Protein AF-A0A228HGW2-F1 (afdb_monomer_lite)

Foldseek 3Di:
DVVVLVVVLVVVLVVQLVVLVVVLVVVLVVVVVVDPDPDPPVVSVVVSLVVSLVSSLVRSLVSQCVSVVHDSVVSCVVCVCVSPVVVVVVVVVVVVCCVVPNDDVVVVVVPDPPD

Structure (mmCIF, N/CA/C/O backbone):
data_AF-A0A228HGW2-F1
#
_entry.id   AF-A0A228HGW2-F1
#
loop_
_atom_site.group_PDB
_atom_site.id
_atom_site.type_symbol
_atom_site.label_atom_id
_atom_site.label_alt_id
_atom_site.label_comp_id
_atom_site.label_asym_id
_atom_site.label_entity_id
_atom_site.label_seq_id
_atom_site.pdbx_PDB_ins_code
_atom_site.Cartn_x
_atom_site.Cartn_y
_atom_site.Cartn_z
_atom_site.occupancy
_atom_site.B_iso_or_equiv
_atom_site.auth_seq_id
_atom_site.auth_comp_id
_atom_site.auth_asym_id
_atom_site.auth_atom_id
_atom_site.pdbx_PDB_model_num
ATOM 1 N N . MET A 1 1 ? -25.615 13.937 11.616 1.00 50.66 1 MET A N 1
ATOM 2 C CA . MET A 1 1 ? -24.366 13.431 12.237 1.00 50.66 1 MET A CA 1
ATOM 3 C C . MET A 1 1 ? -23.734 12.213 11.542 1.00 50.66 1 MET A C 1
ATOM 5 O O . MET A 1 1 ? -22.564 11.975 11.785 1.00 50.66 1 MET A O 1
ATOM 9 N N . ARG A 1 2 ? -24.408 11.493 10.623 1.00 52.12 2 ARG A N 1
ATOM 10 C CA . ARG A 1 2 ? -23.833 10.316 9.924 1.00 52.12 2 ARG A CA 1
ATOM 11 C C . ARG A 1 2 ? -22.709 10.609 8.907 1.00 52.12 2 ARG A C 1
ATOM 13 O O . ARG A 1 2 ? -21.944 9.710 8.600 1.00 52.12 2 ARG A O 1
ATOM 20 N N . GLY A 1 3 ? -22.592 11.843 8.403 1.00 56.59 3 GLY A N 1
ATOM 21 C CA . GLY A 1 3 ? -21.532 12.225 7.452 1.00 56.59 3 GLY A CA 1
ATOM 22 C C . GLY A 1 3 ? -20.162 12.501 8.091 1.00 56.59 3 GLY A C 1
ATOM 23 O O . GLY A 1 3 ? -19.136 12.374 7.429 1.00 56.59 3 GLY A O 1
ATOM 24 N N . ALA A 1 4 ? -20.130 12.846 9.384 1.00 62.72 4 ALA A N 1
ATOM 25 C CA . ALA A 1 4 ? -18.884 13.135 10.099 1.00 62.72 4 ALA A CA 1
ATOM 26 C C . ALA A 1 4 ? -18.069 11.858 10.376 1.00 62.72 4 ALA A C 1
ATOM 28 O O . ALA A 1 4 ? -16.845 11.871 10.289 1.00 62.72 4 ALA A O 1
ATOM 29 N N . THR A 1 5 ? -18.746 10.735 10.632 1.00 71.75 5 THR A N 1
ATOM 30 C CA . THR A 1 5 ? -18.127 9.420 10.853 1.00 71.75 5 THR A CA 1
ATOM 31 C C . THR A 1 5 ? -17.538 8.817 9.579 1.00 71.75 5 THR A C 1
ATOM 33 O O . THR A 1 5 ? -16.468 8.218 9.636 1.00 71.75 5 THR A O 1
ATOM 36 N N . SER A 1 6 ? -18.178 9.009 8.420 1.00 78.62 6 SER A N 1
ATOM 37 C CA . SER A 1 6 ? -17.623 8.587 7.124 1.00 78.62 6 SER A CA 1
ATOM 38 C C . SER A 1 6 ? -16.447 9.461 6.675 1.00 78.62 6 SER A C 1
ATOM 40 O O . SER A 1 6 ? -15.487 8.947 6.109 1.00 78.62 6 SER A O 1
ATOM 42 N N . GLY A 1 7 ? -16.481 10.768 6.970 1.00 86.12 7 GLY A N 1
ATOM 43 C CA . GLY A 1 7 ? -15.357 11.669 6.699 1.00 86.12 7 GLY A CA 1
ATOM 44 C C . GLY A 1 7 ? -14.108 11.305 7.505 1.00 86.12 7 GLY A C 1
ATOM 45 O O . GLY A 1 7 ? -13.012 11.249 6.952 1.00 86.12 7 GLY A O 1
ATOM 46 N N . LEU A 1 8 ? -14.277 10.980 8.790 1.00 91.62 8 LEU A N 1
ATOM 47 C CA . LEU A 1 8 ? -13.173 10.559 9.652 1.00 91.62 8 LEU A CA 1
ATOM 48 C C . LEU A 1 8 ? -12.564 9.221 9.210 1.00 91.62 8 LEU A C 1
ATOM 50 O O . LEU A 1 8 ? -11.342 9.117 9.138 1.00 91.62 8 LEU A O 1
ATOM 54 N N . LEU A 1 9 ? -13.388 8.240 8.818 1.00 90.19 9 LEU A N 1
ATOM 55 C CA . LEU A 1 9 ? -12.886 6.993 8.232 1.00 90.19 9 LEU A CA 1
ATOM 56 C C . LEU A 1 9 ? -12.027 7.260 6.991 1.00 90.19 9 LEU A C 1
ATOM 58 O O . LEU A 1 9 ? -10.944 6.697 6.867 1.00 90.19 9 LEU A O 1
ATOM 62 N N . GLY A 1 10 ? -12.473 8.153 6.103 1.00 91.19 10 GLY A N 1
ATOM 63 C CA . GLY A 1 10 ? -11.701 8.548 4.924 1.00 91.19 10 GLY A CA 1
ATOM 64 C C . GLY A 1 10 ? -10.334 9.138 5.283 1.00 91.19 10 GLY A C 1
ATOM 65 O O . GLY A 1 10 ? -9.324 8.759 4.691 1.00 91.19 10 GLY A O 1
ATOM 66 N N . VAL A 1 11 ? -10.273 10.000 6.304 1.00 94.75 11 VAL A N 1
ATOM 67 C CA . VAL A 1 11 ? -9.005 10.552 6.815 1.00 94.75 11 VAL A CA 1
ATOM 68 C C . VAL A 1 11 ? -8.101 9.450 7.377 1.00 94.75 11 VAL A C 1
ATOM 70 O O . VAL A 1 11 ? -6.905 9.429 7.080 1.00 94.75 11 VAL A O 1
ATOM 73 N N . MET A 1 12 ? -8.649 8.510 8.152 1.00 94.44 12 MET A N 1
ATOM 74 C CA . MET A 1 12 ? -7.890 7.400 8.743 1.00 94.44 12 MET A CA 1
ATOM 75 C C . MET A 1 12 ? -7.350 6.441 7.678 1.00 94.44 12 MET A C 1
ATOM 77 O O . MET A 1 12 ? -6.176 6.070 7.731 1.00 94.44 12 MET A O 1
ATOM 81 N N . VAL A 1 13 ? -8.172 6.091 6.686 1.00 93.06 13 VAL A N 1
ATOM 82 C CA . VAL A 1 13 ? -7.791 5.252 5.541 1.00 93.06 13 VAL A CA 1
ATOM 83 C C . VAL A 1 13 ? -6.711 5.942 4.712 1.00 93.06 13 VAL A C 1
ATOM 85 O O . VAL A 1 13 ? -5.685 5.330 4.429 1.00 93.06 13 VAL A O 1
ATOM 88 N N . SER A 1 14 ? -6.875 7.230 4.393 1.00 94.19 14 SER A N 1
ATOM 89 C CA . SER A 1 14 ? -5.875 7.984 3.629 1.00 94.19 14 SER A CA 1
ATOM 90 C C . SER A 1 14 ? -4.545 8.092 4.376 1.00 94.19 14 SER A C 1
ATOM 92 O O . SER A 1 14 ? -3.489 7.891 3.782 1.00 94.19 14 SER A O 1
ATOM 94 N N . THR A 1 15 ? -4.576 8.396 5.674 1.00 96.62 15 THR A N 1
ATOM 95 C CA . THR A 1 15 ? -3.357 8.543 6.486 1.00 96.62 15 THR A CA 1
ATOM 96 C C . THR A 1 15 ? -2.629 7.209 6.621 1.00 96.62 15 THR A C 1
ATOM 98 O O . THR A 1 15 ? -1.417 7.140 6.420 1.00 96.62 15 THR A O 1
ATOM 101 N N . THR A 1 16 ? -3.374 6.133 6.888 1.00 95.56 16 THR A N 1
ATOM 102 C CA . THR A 1 16 ? -2.830 4.770 6.943 1.00 95.56 16 THR A CA 1
ATOM 103 C C . THR A 1 16 ? -2.244 4.362 5.597 1.00 95.56 16 THR A C 1
ATOM 105 O O . THR A 1 16 ? -1.125 3.863 5.553 1.00 95.56 16 THR A O 1
ATOM 108 N N . GLY A 1 17 ? -2.941 4.640 4.492 1.00 94.12 17 GLY A N 1
ATOM 109 C CA . GLY A 1 17 ? -2.454 4.358 3.143 1.00 94.12 17 GLY A CA 1
ATOM 110 C C . GLY A 1 17 ? -1.132 5.064 2.838 1.00 94.12 17 GLY A C 1
ATOM 111 O O . GLY A 1 17 ? -0.188 4.426 2.374 1.00 94.12 17 GLY A O 1
ATOM 112 N N . VAL A 1 18 ? -1.018 6.356 3.169 1.00 96.31 18 VAL A N 1
ATOM 113 C CA . VAL A 1 18 ? 0.233 7.118 3.011 1.00 96.31 18 VAL A CA 1
ATOM 114 C C . VAL A 1 18 ? 1.353 6.539 3.877 1.00 96.31 18 VAL A C 1
ATOM 116 O O . VAL A 1 18 ? 2.469 6.365 3.388 1.00 96.31 18 VAL A O 1
ATOM 119 N N . ALA A 1 19 ? 1.065 6.203 5.136 1.00 96.75 19 ALA A N 1
ATOM 120 C CA . ALA A 1 19 ? 2.051 5.635 6.051 1.00 96.75 19 ALA A CA 1
ATOM 121 C C . ALA A 1 19 ? 2.560 4.268 5.568 1.00 96.75 19 ALA A C 1
ATOM 123 O O . ALA A 1 19 ? 3.770 4.054 5.500 1.00 96.75 19 ALA A O 1
ATOM 124 N N . VAL A 1 20 ? 1.656 3.366 5.178 1.00 96.06 20 VAL A N 1
ATOM 125 C CA . VAL A 1 20 ? 2.010 2.039 4.653 1.00 96.06 20 VAL A CA 1
ATOM 126 C C . VAL A 1 20 ? 2.805 2.166 3.359 1.00 96.06 20 VAL A C 1
ATOM 128 O O . VAL A 1 20 ? 3.824 1.497 3.221 1.00 96.06 20 VAL A O 1
ATOM 131 N N . ASN A 1 21 ? 2.408 3.060 2.450 1.00 94.62 21 ASN A N 1
ATOM 132 C CA . ASN A 1 21 ? 3.164 3.343 1.230 1.00 94.62 21 ASN A CA 1
ATOM 133 C C . ASN A 1 21 ? 4.589 3.799 1.533 1.00 94.62 21 ASN A C 1
ATOM 135 O O . ASN A 1 21 ? 5.546 3.250 0.995 1.00 94.62 21 ASN A O 1
ATOM 139 N N . PHE A 1 22 ? 4.747 4.759 2.438 1.00 95.50 22 PHE A N 1
ATOM 140 C CA . PHE A 1 22 ? 6.065 5.250 2.811 1.00 95.50 22 PHE A CA 1
ATOM 141 C C . PHE A 1 22 ? 6.936 4.155 3.447 1.00 95.50 22 PHE A C 1
ATOM 143 O O . PHE A 1 22 ? 8.070 3.944 3.018 1.00 95.50 22 PHE A O 1
ATOM 150 N N . LEU A 1 23 ? 6.401 3.420 4.426 1.00 95.75 23 LEU A N 1
ATOM 151 C CA . LEU A 1 23 ? 7.129 2.356 5.124 1.00 95.75 23 LEU A CA 1
ATOM 152 C C . LEU A 1 23 ? 7.493 1.193 4.196 1.00 95.75 23 LEU A C 1
ATOM 154 O O . LEU A 1 23 ? 8.616 0.691 4.257 1.00 95.75 23 LEU A O 1
ATOM 158 N N . TYR A 1 24 ? 6.567 0.784 3.327 1.00 94.50 24 TYR A N 1
ATOM 159 C CA . TYR A 1 24 ? 6.812 -0.273 2.354 1.00 94.50 24 TYR A CA 1
ATOM 160 C C . TYR A 1 24 ? 7.911 0.130 1.374 1.00 94.50 24 TYR A C 1
ATOM 162 O O . TYR A 1 24 ? 8.851 -0.635 1.171 1.00 94.50 24 TYR A O 1
ATOM 170 N N . ASN A 1 25 ? 7.847 1.350 0.831 1.00 94.06 25 ASN A N 1
ATOM 171 C CA . ASN A 1 25 ? 8.856 1.846 -0.101 1.00 94.06 25 ASN A CA 1
ATOM 172 C C . ASN A 1 25 ? 10.241 1.916 0.549 1.00 94.06 25 ASN A C 1
ATOM 174 O O . ASN A 1 25 ? 11.205 1.440 -0.044 1.00 94.06 25 ASN A O 1
ATOM 178 N N . LEU A 1 26 ? 10.341 2.413 1.788 1.00 93.38 26 LEU A N 1
ATOM 179 C CA . LEU A 1 26 ? 11.604 2.417 2.534 1.00 93.38 26 LEU A CA 1
ATOM 180 C C . LEU A 1 26 ? 12.162 1.005 2.746 1.00 93.38 26 LEU A C 1
ATOM 182 O O . LEU A 1 26 ? 13.352 0.767 2.535 1.00 93.38 26 LEU A O 1
ATOM 186 N N . GLY A 1 27 ? 11.313 0.066 3.171 1.00 91.62 27 GLY A N 1
ATOM 187 C CA . GLY A 1 27 ? 11.712 -1.321 3.395 1.00 91.62 27 GLY A CA 1
ATOM 188 C C . GLY A 1 27 ? 12.156 -2.009 2.105 1.00 91.62 27 GLY A C 1
ATOM 189 O O . GLY A 1 27 ? 13.195 -2.671 2.082 1.00 91.62 27 GLY A O 1
ATOM 190 N N . PHE A 1 28 ? 11.406 -1.808 1.023 1.00 89.62 28 PHE A N 1
ATOM 191 C CA . PHE A 1 28 ? 11.715 -2.371 -0.284 1.00 89.62 28 PHE A CA 1
ATOM 192 C C . PHE A 1 28 ? 13.013 -1.799 -0.853 1.00 89.62 28 PHE A C 1
ATOM 194 O O . PHE A 1 28 ? 13.855 -2.552 -1.332 1.00 89.62 28 PHE A O 1
ATOM 201 N N . GLU A 1 29 ? 13.226 -0.490 -0.741 1.00 87.94 29 GLU A N 1
ATOM 202 C CA . GLU A 1 29 ? 14.457 0.147 -1.195 1.00 87.94 29 GLU A CA 1
ATOM 203 C C . GLU A 1 29 ? 15.669 -0.341 -0.387 1.00 87.94 29 GLU A C 1
ATOM 205 O O . GLU A 1 29 ? 16.709 -0.681 -0.950 1.00 87.94 29 GLU A O 1
ATOM 210 N N . ALA A 1 30 ? 15.540 -0.449 0.939 1.00 88.00 30 ALA A N 1
ATOM 211 C CA . ALA A 1 30 ? 16.598 -0.986 1.791 1.00 88.00 30 ALA A CA 1
ATOM 212 C C . ALA A 1 30 ? 16.919 -2.458 1.484 1.00 88.00 30 ALA A C 1
ATOM 214 O O . ALA A 1 30 ? 18.070 -2.877 1.635 1.00 88.00 30 ALA A O 1
ATOM 215 N N . TRP A 1 31 ? 15.923 -3.243 1.070 1.00 86.62 31 TRP A N 1
ATOM 216 C CA . TRP A 1 31 ? 16.098 -4.617 0.603 1.00 86.62 31 TRP A CA 1
ATOM 217 C C . TRP A 1 31 ? 16.772 -4.670 -0.774 1.00 86.62 31 TRP A C 1
ATOM 219 O O . TRP A 1 31 ? 17.710 -5.443 -0.967 1.00 86.62 31 TRP A O 1
ATOM 229 N N . GLU A 1 32 ? 16.363 -3.806 -1.70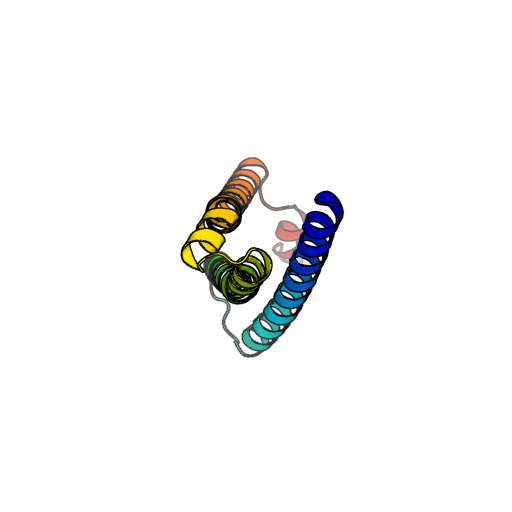2 1.00 83.75 32 GLU A N 1
ATOM 230 C CA . GLU A 1 32 ? 16.903 -3.729 -3.060 1.00 83.75 32 GLU A CA 1
ATOM 231 C C . GLU A 1 32 ? 18.373 -3.292 -3.063 1.00 83.75 32 GLU A C 1
ATOM 233 O O . GLU A 1 32 ? 19.197 -3.912 -3.732 1.00 83.75 32 GLU A O 1
ATOM 238 N N . ARG A 1 33 ? 18.743 -2.310 -2.227 1.00 82.69 33 ARG A N 1
ATOM 239 C CA . ARG A 1 33 ? 20.136 -1.852 -2.052 1.00 82.69 33 ARG A CA 1
ATOM 240 C C . ARG A 1 33 ? 21.095 -2.955 -1.586 1.00 82.69 33 ARG A C 1
ATOM 242 O O . ARG A 1 33 ? 22.304 -2.805 -1.732 1.00 82.69 33 ARG A O 1
ATOM 249 N N . ARG A 1 34 ? 20.586 -4.050 -1.009 1.00 81.38 34 ARG A N 1
ATOM 250 C CA . ARG A 1 34 ? 21.396 -5.197 -0.560 1.00 81.38 34 ARG A CA 1
ATOM 251 C C . ARG A 1 34 ? 21.631 -6.238 -1.658 1.00 81.38 34 ARG A C 1
ATOM 253 O O . ARG A 1 34 ? 22.393 -7.172 -1.423 1.00 81.38 34 ARG A O 1
ATOM 260 N N . ARG A 1 35 ? 20.992 -6.117 -2.828 1.00 74.88 35 ARG A N 1
ATOM 261 C CA . ARG A 1 35 ? 21.126 -7.071 -3.937 1.00 74.88 35 ARG A CA 1
ATOM 262 C C . ARG A 1 35 ? 21.949 -6.480 -5.080 1.00 74.88 35 ARG A C 1
ATOM 264 O O . ARG A 1 35 ? 21.693 -5.377 -5.544 1.00 74.88 35 ARG A O 1
ATOM 271 N N . THR A 1 36 ? 22.928 -7.250 -5.548 1.00 62.09 36 THR A N 1
ATOM 272 C CA . THR A 1 36 ? 23.848 -6.882 -6.641 1.00 62.09 36 THR A CA 1
ATOM 273 C C . THR A 1 36 ? 23.313 -7.280 -8.025 1.00 62.09 36 THR A C 1
ATOM 275 O O . THR A 1 36 ? 23.885 -6.896 -9.040 1.00 62.09 36 THR A O 1
ATOM 278 N N . GLU A 1 37 ? 22.224 -8.056 -8.088 1.00 64.00 37 GLU A N 1
ATOM 279 C CA . GLU A 1 37 ? 21.760 -8.683 -9.329 1.00 64.00 37 GLU A CA 1
ATOM 280 C C . GLU A 1 37 ? 20.744 -7.856 -10.124 1.00 64.00 37 GLU A C 1
ATOM 282 O O . GLU A 1 37 ? 19.777 -7.296 -9.602 1.00 64.00 37 GLU A O 1
ATOM 287 N N . THR A 1 38 ? 20.945 -7.857 -11.441 1.00 57.62 38 THR A N 1
ATOM 288 C CA . THR A 1 38 ? 20.106 -7.216 -12.458 1.00 57.62 38 THR A CA 1
ATOM 289 C C . THR A 1 38 ? 18.984 -8.160 -12.897 1.00 57.62 38 THR A C 1
ATOM 291 O O . THR A 1 38 ? 18.892 -8.549 -14.058 1.00 57.62 38 THR A O 1
ATOM 294 N N . MET A 1 39 ? 18.137 -8.596 -11.965 1.00 53.38 39 MET A N 1
ATOM 295 C CA . MET A 1 39 ? 16.968 -9.402 -12.326 1.00 53.38 39 MET A CA 1
ATOM 296 C C . MET A 1 39 ? 16.054 -8.578 -13.257 1.00 53.38 39 MET A C 1
ATOM 298 O O . MET A 1 39 ? 15.865 -7.379 -13.033 1.00 53.38 39 MET A O 1
ATOM 302 N N . HIS A 1 40 ? 15.529 -9.198 -14.322 1.00 57.94 40 HIS A N 1
ATOM 303 C CA . HIS A 1 40 ? 14.726 -8.529 -15.355 1.00 57.94 40 HIS A CA 1
ATOM 304 C C . HIS A 1 40 ? 13.648 -7.612 -14.743 1.00 57.94 40 HIS A C 1
ATOM 306 O O . HIS A 1 40 ? 12.876 -8.020 -13.873 1.00 57.94 40 HIS A O 1
ATOM 312 N N . THR A 1 41 ? 13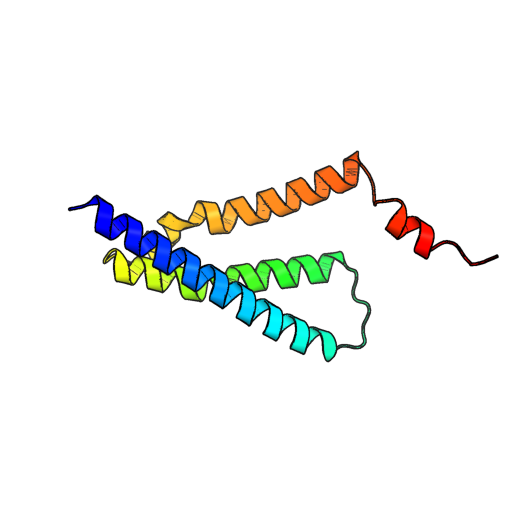.576 -6.369 -15.227 1.00 70.75 41 THR A N 1
ATOM 313 C CA . THR A 1 41 ? 12.794 -5.249 -14.663 1.00 70.75 41 THR A CA 1
ATOM 314 C C . THR A 1 41 ? 11.312 -5.547 -14.429 1.00 70.75 41 THR A C 1
ATOM 316 O O . THR A 1 41 ? 10.705 -4.927 -13.559 1.00 70.75 41 THR A O 1
ATOM 319 N N . LEU A 1 42 ? 10.718 -6.481 -15.176 1.00 73.69 42 LEU A N 1
ATOM 320 C CA . LEU A 1 42 ? 9.309 -6.860 -15.040 1.00 73.69 42 LEU A CA 1
ATOM 321 C C . LEU A 1 42 ? 9.029 -7.713 -13.797 1.00 73.69 42 LEU A C 1
ATOM 323 O O . LEU A 1 42 ? 8.086 -7.410 -13.070 1.00 73.69 42 LEU A O 1
ATOM 327 N N . GLY A 1 43 ? 9.853 -8.728 -13.510 1.00 77.31 43 GLY A N 1
ATOM 328 C CA . GLY A 1 43 ? 9.652 -9.602 -12.344 1.00 77.31 43 GLY A CA 1
ATOM 329 C C . GLY A 1 43 ? 9.696 -8.809 -11.038 1.00 77.31 43 GLY A C 1
ATOM 330 O O . GLY A 1 43 ? 8.802 -8.918 -10.203 1.00 77.31 43 GLY A O 1
ATOM 331 N N . ARG A 1 44 ? 10.654 -7.881 -10.940 1.00 81.38 44 ARG A N 1
ATOM 332 C CA . ARG A 1 44 ? 10.807 -6.993 -9.782 1.00 81.38 44 ARG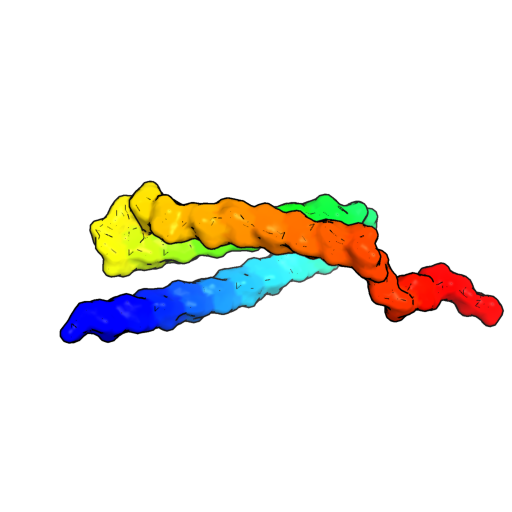 A CA 1
ATOM 333 C C . ARG A 1 44 ? 9.612 -6.059 -9.576 1.00 81.38 44 ARG A C 1
ATOM 335 O O . ARG A 1 44 ? 9.236 -5.786 -8.442 1.00 81.38 44 ARG A O 1
ATOM 342 N N . ARG A 1 45 ? 8.985 -5.589 -10.661 1.00 81.50 45 ARG A N 1
ATOM 343 C CA . ARG A 1 45 ? 7.766 -4.763 -10.589 1.00 81.50 45 ARG A CA 1
ATOM 344 C C . ARG A 1 45 ? 6.581 -5.561 -10.057 1.00 81.50 45 ARG A C 1
ATOM 346 O O . ARG A 1 45 ? 5.822 -5.032 -9.254 1.00 81.50 45 ARG A O 1
ATOM 353 N N . VAL A 1 46 ? 6.437 -6.817 -10.475 1.00 84.25 46 VAL A N 1
ATOM 354 C CA . VAL A 1 46 ? 5.359 -7.697 -10.000 1.00 84.25 46 VAL A CA 1
ATOM 355 C C . VAL A 1 46 ? 5.563 -8.070 -8.529 1.00 84.25 46 VAL A C 1
ATOM 357 O O . VAL A 1 46 ? 4.618 -7.986 -7.747 1.00 84.25 46 VAL A O 1
ATOM 360 N N . GLU A 1 47 ? 6.786 -8.416 -8.123 1.00 86.69 47 GLU A N 1
ATOM 361 C CA . GLU A 1 47 ? 7.131 -8.676 -6.717 1.00 86.69 47 GLU A CA 1
ATOM 362 C C . GLU A 1 47 ? 6.857 -7.455 -5.830 1.00 86.69 47 GLU A C 1
ATOM 364 O O . GLU A 1 47 ? 6.207 -7.571 -4.793 1.00 86.69 47 GLU A O 1
ATOM 369 N N . HIS A 1 48 ? 7.289 -6.269 -6.267 1.00 86.88 48 HIS A N 1
ATOM 370 C CA . HIS A 1 48 ? 7.039 -5.023 -5.547 1.00 86.88 48 HIS A CA 1
ATOM 371 C C . HIS A 1 48 ? 5.541 -4.707 -5.442 1.00 86.88 48 HIS A C 1
ATOM 373 O O . HIS A 1 48 ? 5.032 -4.439 -4.359 1.00 86.88 48 HIS A O 1
ATOM 379 N N . ALA A 1 49 ? 4.808 -4.771 -6.557 1.00 87.31 49 ALA A N 1
ATOM 380 C CA . ALA A 1 49 ? 3.381 -4.462 -6.575 1.00 87.31 49 ALA A CA 1
ATOM 381 C C . ALA A 1 49 ? 2.567 -5.446 -5.718 1.00 87.31 49 ALA A C 1
ATOM 383 O O . ALA A 1 49 ? 1.703 -5.028 -4.951 1.00 87.31 49 ALA A O 1
ATOM 384 N N . SER A 1 50 ? 2.863 -6.745 -5.806 1.00 89.50 50 SER A N 1
ATOM 385 C CA . SER A 1 50 ? 2.192 -7.768 -4.995 1.00 89.50 50 SER A CA 1
ATOM 386 C C . SER A 1 50 ? 2.516 -7.624 -3.506 1.00 89.50 50 SER A C 1
ATOM 388 O O . SER A 1 50 ? 1.605 -7.665 -2.680 1.00 89.50 50 SER A O 1
ATOM 390 N N . GLY A 1 51 ? 3.780 -7.379 -3.147 1.00 91.75 51 GLY A N 1
ATOM 391 C CA . GLY A 1 51 ? 4.167 -7.134 -1.759 1.00 91.75 51 GLY A CA 1
ATOM 392 C C . GLY A 1 51 ? 3.523 -5.869 -1.185 1.00 91.75 51 GLY A C 1
ATOM 393 O O . GLY A 1 51 ? 3.043 -5.892 -0.051 1.00 91.75 51 GLY A O 1
ATOM 394 N N . PHE A 1 52 ? 3.445 -4.796 -1.976 1.00 91.31 52 PHE A N 1
ATOM 395 C CA . PHE A 1 52 ? 2.757 -3.568 -1.585 1.00 91.31 52 PHE A CA 1
ATOM 396 C C . PHE A 1 52 ? 1.267 -3.817 -1.342 1.00 91.31 52 PHE A C 1
ATOM 398 O O . PHE A 1 52 ? 0.724 -3.388 -0.324 1.00 91.31 52 PHE A O 1
ATOM 405 N N . GLN A 1 53 ? 0.621 -4.565 -2.240 1.00 92.38 53 GLN A N 1
ATOM 406 C CA . GLN A 1 53 ? -0.791 -4.909 -2.119 1.00 92.38 53 GLN A CA 1
ATOM 407 C C . GLN A 1 53 ? -1.068 -5.686 -0.828 1.00 92.38 53 GLN A C 1
ATOM 409 O O . GLN A 1 53 ? -1.999 -5.359 -0.095 1.00 92.38 53 GLN A O 1
ATOM 414 N N . VAL A 1 54 ? -0.234 -6.679 -0.508 1.00 92.94 54 VAL A N 1
ATOM 415 C CA . VAL A 1 54 ? -0.349 -7.453 0.736 1.00 92.94 54 VAL A CA 1
ATOM 416 C C . VAL A 1 54 ? -0.148 -6.562 1.961 1.00 92.94 54 VAL A C 1
ATOM 418 O O . VAL A 1 54 ? -0.919 -6.657 2.919 1.00 92.94 54 VAL A O 1
ATOM 421 N N . ALA A 1 55 ? 0.848 -5.672 1.933 1.00 93.94 55 ALA A N 1
ATOM 422 C CA . ALA A 1 55 ? 1.088 -4.729 3.019 1.00 93.94 55 ALA A CA 1
ATOM 423 C C . ALA A 1 55 ? -0.131 -3.822 3.243 1.00 93.94 55 ALA A C 1
ATOM 425 O O . ALA A 1 55 ? -0.634 -3.755 4.362 1.00 93.94 55 ALA A O 1
ATOM 426 N N . LEU A 1 56 ? -0.668 -3.197 2.189 1.00 92.94 56 LEU A N 1
ATOM 427 C CA . LEU A 1 56 ? -1.869 -2.361 2.276 1.00 92.94 56 LEU A CA 1
ATOM 428 C C . LEU A 1 56 ? -3.047 -3.105 2.904 1.00 92.94 56 LEU A C 1
ATOM 430 O O . LEU A 1 56 ? -3.618 -2.615 3.875 1.00 92.94 56 LEU A O 1
ATOM 434 N N . VAL A 1 57 ? -3.372 -4.296 2.400 1.00 93.56 57 VAL A N 1
ATOM 435 C CA . VAL A 1 57 ? -4.487 -5.118 2.900 1.00 93.56 57 VAL A CA 1
ATOM 436 C C . VAL A 1 57 ? -4.314 -5.449 4.382 1.00 93.56 57 VAL A C 1
ATOM 438 O O . VAL A 1 57 ? -5.268 -5.358 5.153 1.00 93.56 57 VAL A O 1
ATOM 441 N N . THR A 1 58 ? -3.089 -5.775 4.798 1.00 95.44 58 THR A N 1
ATOM 442 C CA . THR A 1 58 ? -2.768 -6.146 6.184 1.00 95.44 58 THR A CA 1
ATOM 443 C C . THR A 1 58 ? -3.054 -5.016 7.176 1.00 95.44 58 THR A C 1
ATOM 445 O O . THR A 1 58 ? -3.429 -5.293 8.311 1.00 95.44 58 THR A O 1
ATOM 448 N N . PHE A 1 59 ? -2.918 -3.753 6.766 1.00 94.94 59 PHE A N 1
ATOM 449 C CA . PHE A 1 59 ? -3.168 -2.600 7.638 1.00 94.94 59 PHE A CA 1
ATOM 450 C C . PHE A 1 59 ? -4.557 -1.979 7.443 1.00 94.94 59 PHE A C 1
ATOM 452 O O . PHE A 1 59 ? -5.193 -1.589 8.423 1.00 94.94 59 PHE A O 1
ATOM 459 N N . LEU A 1 60 ? -5.055 -1.896 6.206 1.00 93.44 60 LEU A N 1
ATOM 460 C CA . LEU A 1 60 ? -6.330 -1.246 5.897 1.00 93.44 60 LEU A CA 1
ATOM 461 C C . LEU A 1 60 ? -7.544 -2.105 6.252 1.00 93.44 60 LEU A C 1
ATOM 463 O O . LEU A 1 60 ? -8.500 -1.574 6.815 1.00 93.44 60 LEU A O 1
ATOM 467 N N . ILE A 1 61 ? -7.520 -3.416 5.989 1.00 95.19 61 ILE A N 1
ATOM 468 C CA . ILE A 1 61 ? -8.679 -4.274 6.281 1.00 95.19 61 ILE A CA 1
ATOM 469 C C . ILE A 1 61 ? -9.001 -4.300 7.783 1.00 95.19 61 ILE A C 1
ATOM 471 O O . ILE A 1 61 ? -10.166 -4.082 8.122 1.00 95.19 61 ILE A O 1
ATOM 475 N N . PRO A 1 62 ? -8.033 -4.497 8.706 1.00 95.38 62 PRO A N 1
ATOM 476 C CA . PRO A 1 62 ? -8.330 -4.460 10.138 1.00 95.38 62 PRO A CA 1
ATOM 477 C C . PRO A 1 62 ? -8.833 -3.096 10.608 1.00 95.38 62 PRO A C 1
ATOM 479 O O . PRO A 1 62 ? -9.729 -3.040 11.444 1.00 95.38 62 PRO A O 1
ATOM 482 N N . LEU A 1 63 ? -8.302 -2.004 10.049 1.00 94.69 63 LEU A N 1
ATOM 483 C CA . LEU A 1 63 ? -8.750 -0.647 10.357 1.00 94.69 63 LEU A CA 1
ATOM 484 C C . LEU A 1 63 ? -10.220 -0.438 9.969 1.00 94.69 63 LEU A C 1
ATOM 486 O O . LEU A 1 63 ? -11.005 0.063 10.772 1.00 94.69 63 LEU A O 1
ATOM 490 N N . ILE A 1 64 ? -10.592 -0.835 8.750 1.00 93.00 64 ILE A N 1
ATOM 491 C CA . ILE A 1 64 ? -11.963 -0.716 8.238 1.00 93.00 64 ILE A CA 1
ATOM 492 C C . ILE A 1 64 ? -12.908 -1.618 9.036 1.00 93.00 64 ILE A C 1
ATOM 494 O O . ILE A 1 64 ? -13.983 -1.170 9.432 1.00 93.00 64 ILE A O 1
ATOM 498 N N . ALA A 1 65 ? -12.502 -2.863 9.303 1.00 95.25 65 ALA A N 1
ATOM 499 C CA . ALA A 1 65 ? -13.277 -3.816 10.092 1.00 95.25 65 ALA A CA 1
ATOM 500 C C . ALA A 1 65 ? -13.558 -3.287 11.502 1.00 95.25 65 ALA A C 1
ATOM 502 O O . ALA A 1 65 ? -14.702 -3.295 11.947 1.00 95.25 65 ALA A O 1
ATOM 503 N N . TRP A 1 66 ? -12.522 -2.767 12.166 1.00 94.94 66 TRP A N 1
ATOM 504 C CA . TRP A 1 66 ? -12.630 -2.176 13.494 1.00 94.94 66 TRP A CA 1
ATOM 505 C C . TRP A 1 66 ? -13.528 -0.936 13.509 1.00 94.94 66 TRP A C 1
ATOM 507 O O . TRP A 1 66 ? -14.359 -0.792 14.399 1.00 94.94 66 TRP A O 1
ATOM 517 N N . TRP A 1 67 ? -13.398 -0.049 12.519 1.00 93.56 67 TRP A N 1
ATOM 518 C CA . TRP A 1 67 ? -14.183 1.184 12.480 1.00 93.56 67 TRP A CA 1
ATOM 519 C C . TRP A 1 67 ? -15.665 0.956 12.164 1.00 93.56 67 TRP A C 1
ATOM 521 O O . TRP A 1 67 ? -16.530 1.647 12.701 1.00 93.56 67 TRP A O 1
ATOM 531 N N . LEU A 1 68 ? -15.962 0.024 11.255 1.00 91.19 68 LEU A N 1
ATOM 532 C CA . LEU A 1 68 ? -17.328 -0.269 10.813 1.00 91.19 68 LEU A CA 1
ATOM 533 C C . LEU A 1 68 ? -18.023 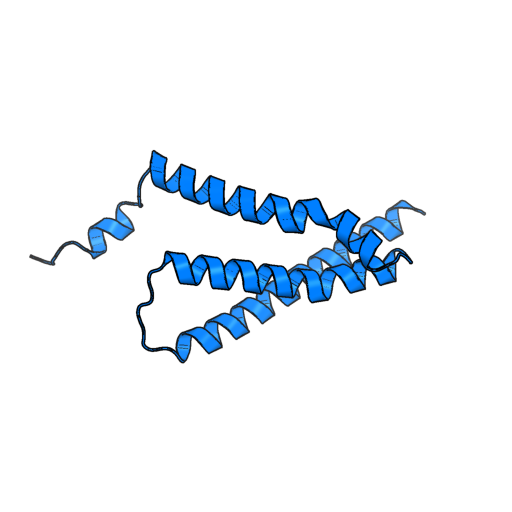-1.348 11.652 1.00 91.19 68 LEU A C 1
ATOM 535 O O . LEU A 1 68 ? -19.191 -1.626 11.390 1.00 91.19 68 LEU A O 1
ATOM 539 N N . ASP A 1 69 ? -17.325 -1.930 12.631 1.00 94.19 69 ASP A N 1
ATOM 540 C CA . ASP A 1 69 ? -17.792 -3.048 13.459 1.00 94.19 69 ASP A CA 1
ATOM 541 C C . ASP A 1 69 ? -18.291 -4.235 12.613 1.00 94.19 69 ASP A C 1
ATOM 543 O O . ASP A 1 69 ? -19.384 -4.773 12.786 1.00 94.19 69 ASP A O 1
ATOM 547 N N . VAL A 1 70 ? -17.482 -4.613 11.620 1.00 94.88 70 VAL A N 1
ATOM 548 C CA . VAL A 1 70 ? -17.766 -5.722 10.698 1.00 94.88 70 VAL A CA 1
ATOM 549 C C . VAL A 1 70 ? -16.674 -6.779 10.767 1.00 94.88 70 VAL A C 1
ATOM 551 O O . VAL A 1 70 ? -15.548 -6.530 11.195 1.00 94.88 70 VAL A O 1
ATOM 554 N N . SER A 1 71 ? -16.985 -7.984 10.294 1.00 97.06 71 SER A N 1
ATOM 555 C CA . SER A 1 71 ? -15.971 -9.035 10.172 1.00 97.06 71 SER A CA 1
ATOM 556 C C . SER A 1 71 ? -14.866 -8.647 9.178 1.00 97.06 71 SER A C 1
ATOM 558 O O . SER A 1 71 ? -15.111 -7.933 8.203 1.00 97.06 71 SER A O 1
ATOM 560 N N . LEU A 1 72 ? -13.656 -9.192 9.364 1.00 95.31 72 LEU A N 1
ATOM 561 C CA . LEU A 1 72 ? -12.545 -9.013 8.413 1.00 95.31 72 LEU A CA 1
ATOM 562 C C . LEU A 1 72 ? -12.929 -9.434 6.989 1.00 95.31 72 LEU A C 1
ATOM 564 O O . LEU A 1 72 ? -12.506 -8.803 6.026 1.00 95.31 72 LEU A O 1
ATOM 568 N N . TRP A 1 73 ? -13.767 -10.466 6.855 1.00 95.69 73 TRP A N 1
ATOM 569 C CA . TRP A 1 73 ? -14.272 -10.915 5.560 1.00 95.69 73 TRP A CA 1
ATOM 570 C C . TRP A 1 73 ? -15.170 -9.869 4.891 1.00 95.69 73 TRP A C 1
ATOM 572 O O . TRP A 1 73 ? -15.010 -9.584 3.710 1.00 95.69 73 TRP A O 1
ATOM 582 N N . GLN A 1 74 ? -16.079 -9.246 5.643 1.00 94.44 74 GLN A N 1
ATOM 583 C CA . GLN A 1 74 ? -16.922 -8.168 5.118 1.00 94.44 74 GLN A CA 1
ATOM 584 C C . GLN A 1 74 ? -16.097 -6.933 4.745 1.00 94.44 74 GLN A C 1
ATOM 586 O O . GLN A 1 74 ? -16.283 -6.394 3.659 1.00 94.44 74 GLN A O 1
ATOM 591 N N . ALA A 1 75 ? -15.151 -6.521 5.595 1.00 94.06 75 ALA A N 1
ATOM 592 C CA . ALA A 1 75 ? -14.249 -5.412 5.288 1.00 94.06 75 ALA A CA 1
ATOM 593 C C . ALA A 1 75 ? -13.400 -5.691 4.036 1.00 94.06 75 ALA A C 1
ATOM 595 O O . ALA A 1 75 ? -13.242 -4.811 3.193 1.00 94.06 75 ALA A O 1
ATOM 596 N N . PHE A 1 76 ? -12.920 -6.928 3.873 1.00 93.12 76 PHE A N 1
ATOM 597 C CA . PHE A 1 76 ? -12.231 -7.361 2.660 1.00 93.12 76 PHE A CA 1
ATOM 598 C C . PHE A 1 76 ? -13.116 -7.237 1.420 1.00 93.12 76 PHE A C 1
ATOM 600 O O . PHE A 1 76 ? -12.669 -6.711 0.407 1.00 93.12 76 PHE A O 1
ATOM 607 N N . LEU A 1 77 ? -14.382 -7.652 1.499 1.00 93.62 77 LEU A N 1
ATOM 608 C CA . LEU A 1 77 ? -15.323 -7.504 0.388 1.00 93.62 77 LEU A CA 1
ATOM 609 C C . LEU A 1 77 ? -15.618 -6.036 0.047 1.00 93.62 77 LEU A C 1
ATOM 611 O O . LEU A 1 77 ? -15.794 -5.724 -1.129 1.00 93.62 77 LEU A O 1
ATOM 615 N N . TYR A 1 78 ? -15.638 -5.135 1.035 1.00 91.31 78 TYR A N 1
ATOM 616 C CA . TYR A 1 78 ? -15.815 -3.697 0.794 1.00 91.31 78 TYR A CA 1
ATOM 617 C C . TYR A 1 78 ? -14.663 -3.091 -0.012 1.00 91.31 78 TYR A C 1
ATOM 619 O O . TYR A 1 78 ? -14.898 -2.199 -0.824 1.00 91.31 78 TYR A O 1
ATOM 627 N N . ASP A 1 79 ? -13.445 -3.598 0.176 1.00 90.31 79 ASP A N 1
ATOM 628 C CA . ASP A 1 79 ? -12.237 -3.100 -0.489 1.00 90.31 79 ASP A CA 1
ATOM 629 C C . ASP A 1 79 ? -11.783 -3.985 -1.670 1.00 90.31 79 ASP A C 1
ATOM 631 O O . ASP A 1 79 ? -10.831 -3.668 -2.380 1.00 90.31 79 ASP A O 1
ATOM 635 N N . ALA A 1 80 ? -12.484 -5.093 -1.942 1.00 88.56 80 ALA A N 1
ATOM 636 C CA . ALA A 1 80 ? -12.071 -6.112 -2.913 1.00 88.56 80 ALA A CA 1
ATOM 637 C C . ALA A 1 80 ? -11.864 -5.557 -4.329 1.00 88.56 80 ALA A C 1
ATOM 639 O O . ALA A 1 80 ? -10.960 -5.993 -5.043 1.00 88.56 80 ALA A O 1
ATOM 640 N N . VAL A 1 81 ? -12.670 -4.569 -4.733 1.00 88.31 81 VAL A N 1
ATOM 641 C CA . VAL A 1 81 ? -12.492 -3.887 -6.022 1.00 88.31 81 VAL A CA 1
ATOM 642 C C . VAL A 1 81 ? -11.145 -3.166 -6.052 1.00 88.31 81 VAL A C 1
ATOM 644 O O . VAL A 1 81 ? -10.363 -3.375 -6.974 1.00 88.31 81 VAL A O 1
ATOM 647 N N . LEU A 1 82 ? -10.822 -2.363 -5.041 1.00 87.25 82 LEU A N 1
ATOM 648 C CA . LEU A 1 82 ? -9.546 -1.649 -5.012 1.00 87.25 82 LEU A CA 1
ATOM 649 C C . LEU A 1 82 ? -8.362 -2.611 -4.861 1.00 87.25 82 LEU A C 1
ATOM 651 O O . LEU A 1 82 ? -7.316 -2.377 -5.456 1.00 87.25 82 LEU A O 1
ATOM 655 N N . ILE A 1 83 ? -8.539 -3.724 -4.147 1.00 88.62 83 ILE A N 1
ATOM 656 C CA . ILE A 1 83 ? -7.476 -4.706 -3.912 1.00 88.62 83 ILE A CA 1
ATOM 657 C C . ILE A 1 83 ? -7.155 -5.553 -5.144 1.00 88.62 83 ILE A C 1
ATOM 659 O O . ILE A 1 83 ? -5.995 -5.891 -5.374 1.00 88.62 83 ILE A O 1
ATOM 663 N N . VAL A 1 84 ? -8.170 -5.932 -5.920 1.00 85.56 84 VAL A N 1
ATOM 664 C CA . VAL A 1 84 ? -8.019 -6.882 -7.032 1.00 85.56 84 VAL A CA 1
ATOM 665 C C . VAL A 1 84 ? -8.068 -6.174 -8.377 1.00 85.56 84 VAL A C 1
ATOM 667 O O . VAL A 1 84 ? -7.198 -6.381 -9.221 1.00 85.56 84 VAL A O 1
ATOM 670 N N . PHE A 1 85 ? -9.072 -5.327 -8.597 1.00 87.00 85 PHE A N 1
ATOM 671 C CA . PHE A 1 85 ? -9.271 -4.689 -9.894 1.00 87.00 85 PHE A CA 1
ATOM 672 C C . PHE A 1 85 ? -8.234 -3.595 -10.153 1.00 87.00 85 PHE A C 1
ATOM 674 O O . PHE A 1 85 ? -7.697 -3.534 -11.256 1.00 87.00 85 PHE A O 1
ATOM 681 N N . LEU A 1 86 ? -7.898 -2.764 -9.159 1.00 89.06 86 LEU A N 1
ATOM 682 C CA . LEU A 1 86 ? -6.982 -1.638 -9.369 1.00 89.06 86 LEU A CA 1
ATOM 683 C C . LEU A 1 86 ? -5.567 -2.074 -9.808 1.00 89.06 86 LEU A C 1
ATOM 685 O O . LEU A 1 86 ? -5.058 -1.487 -10.768 1.00 89.06 86 LEU A O 1
ATOM 689 N N . PRO A 1 87 ? -4.922 -3.096 -9.202 1.00 85.31 87 PRO A N 1
ATOM 690 C CA . PRO A 1 87 ? -3.602 -3.543 -9.650 1.00 85.31 87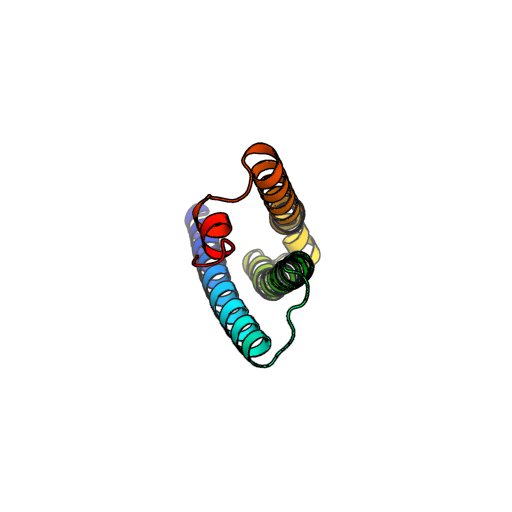 PRO A CA 1
ATOM 691 C C . PRO A 1 87 ? -3.638 -4.153 -11.051 1.00 85.31 87 PRO A C 1
ATOM 693 O O . PRO A 1 87 ? -2.767 -3.852 -11.866 1.00 85.31 87 PRO A O 1
ATOM 696 N N . ILE A 1 88 ? -4.666 -4.954 -11.358 1.00 87.00 88 ILE A N 1
ATOM 697 C CA . ILE A 1 88 ? -4.855 -5.549 -12.689 1.00 87.00 88 ILE A CA 1
ATOM 698 C C . ILE A 1 88 ? -5.042 -4.449 -13.731 1.00 87.00 88 ILE A C 1
ATOM 700 O O . ILE A 1 88 ? -4.378 -4.462 -14.768 1.00 87.00 88 ILE A O 1
ATOM 704 N N . PHE A 1 89 ? -5.912 -3.480 -13.445 1.00 90.44 89 PHE A N 1
ATOM 705 C CA . PHE A 1 89 ? -6.141 -2.327 -14.304 1.00 90.44 89 PHE A CA 1
ATOM 706 C C . PHE A 1 89 ? -4.846 -1.543 -14.525 1.00 90.44 89 PHE A C 1
ATOM 708 O O . PHE A 1 89 ? -4.473 -1.310 -15.667 1.00 90.44 89 PHE A O 1
ATOM 715 N N . THR A 1 90 ? -4.126 -1.194 -13.456 1.00 87.94 90 THR A N 1
ATOM 716 C CA . THR A 1 90 ? -2.887 -0.403 -13.532 1.00 87.94 90 THR A CA 1
ATOM 717 C C . THR A 1 90 ? -1.815 -1.125 -14.341 1.00 87.94 90 THR A C 1
ATOM 719 O O . THR A 1 90 ? -1.173 -0.527 -15.202 1.00 87.94 90 THR A O 1
ATOM 722 N N . PHE A 1 91 ? -1.637 -2.425 -14.104 1.00 85.12 91 PHE A N 1
ATOM 723 C CA . PHE A 1 91 ? -0.692 -3.243 -14.854 1.00 85.12 91 PHE A CA 1
ATOM 724 C C . PHE A 1 91 ? -1.066 -3.319 -16.338 1.00 85.12 91 PHE A C 1
ATOM 726 O O . PHE A 1 91 ? -0.225 -3.063 -17.197 1.00 85.12 91 PHE A O 1
ATOM 733 N N . THR A 1 92 ? -2.333 -3.614 -16.636 1.00 88.06 92 THR A N 1
ATOM 734 C CA . THR A 1 92 ? -2.839 -3.728 -18.012 1.00 88.06 92 THR A CA 1
ATOM 735 C C . THR A 1 92 ? -2.741 -2.398 -18.747 1.00 88.06 92 THR A C 1
ATOM 737 O O . THR A 1 92 ? -2.310 -2.366 -19.894 1.00 88.06 92 THR A O 1
ATOM 740 N N . TYR A 1 93 ? -3.096 -1.298 -18.082 1.00 88.88 93 TYR A N 1
ATOM 741 C CA . TYR A 1 93 ? -2.991 0.048 -18.627 1.00 88.88 93 TYR A CA 1
ATOM 742 C C . TYR A 1 93 ? -1.540 0.399 -18.953 1.00 88.88 93 TYR A C 1
ATOM 744 O O . TYR A 1 93 ? -1.262 0.805 -20.075 1.00 88.88 93 TYR A O 1
ATOM 752 N N . ASN A 1 94 ? -0.609 0.189 -18.015 1.00 86.69 94 ASN A N 1
ATOM 753 C CA . ASN A 1 94 ? 0.810 0.466 -18.245 1.00 86.69 94 ASN A CA 1
ATOM 754 C C . ASN A 1 94 ? 1.369 -0.390 -19.387 1.00 86.69 94 ASN A C 1
ATOM 756 O O . ASN A 1 94 ? 2.066 0.123 -20.254 1.00 86.69 94 ASN A O 1
ATOM 760 N N . TRP A 1 95 ? 1.016 -1.676 -19.433 1.00 84.62 95 TRP A N 1
ATOM 761 C CA . TRP A 1 95 ? 1.438 -2.565 -20.512 1.00 84.62 95 TRP A CA 1
ATOM 762 C C . TRP A 1 95 ? 0.877 -2.141 -21.876 1.00 84.62 95 TRP A C 1
ATOM 764 O O . TRP A 1 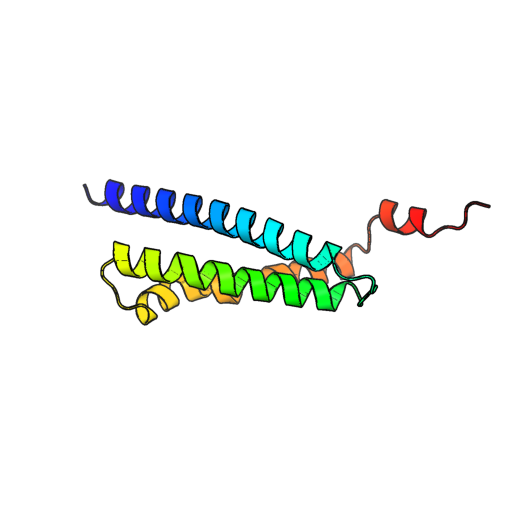95 ? 1.614 -2.099 -22.861 1.00 84.62 95 TRP A O 1
ATOM 774 N N . ALA A 1 96 ? -0.410 -1.791 -21.941 1.00 88.88 96 ALA A N 1
ATOM 775 C CA . ALA A 1 96 ? -1.043 -1.303 -23.161 1.00 88.88 96 ALA A CA 1
ATOM 776 C C . ALA A 1 96 ? -0.441 0.038 -23.607 1.00 88.88 96 ALA A C 1
ATOM 778 O O . ALA A 1 96 ? -0.165 0.222 -24.788 1.00 88.88 96 ALA A O 1
ATOM 779 N N . PHE A 1 97 ? -0.187 0.949 -22.667 1.00 87.81 97 PHE A N 1
ATOM 780 C CA . PHE A 1 97 ? 0.444 2.237 -22.931 1.00 87.81 97 PHE A CA 1
ATOM 781 C C . PHE A 1 97 ? 1.849 2.061 -23.515 1.00 87.81 97 PHE A C 1
ATOM 783 O O . PHE A 1 97 ? 2.131 2.589 -24.590 1.00 87.81 97 PHE A O 1
ATOM 790 N N . ASP A 1 98 ? 2.691 1.254 -22.865 1.00 85.31 98 ASP A N 1
ATOM 791 C CA . ASP A 1 98 ? 4.048 0.953 -23.331 1.00 85.31 98 ASP A CA 1
ATOM 792 C C . ASP A 1 98 ? 4.028 0.269 -24.711 1.00 85.31 98 ASP A C 1
ATOM 794 O O . ASP A 1 98 ? 4.898 0.521 -25.544 1.00 85.31 98 ASP A O 1
ATOM 798 N N . SER A 1 99 ? 3.015 -0.560 -24.986 1.00 84.06 99 SER A N 1
ATOM 799 C CA . SER A 1 99 ? 2.850 -1.243 -26.277 1.00 84.06 99 SER A CA 1
ATOM 800 C C . SER A 1 99 ? 2.419 -0.303 -27.409 1.00 84.06 99 SER A C 1
ATOM 802 O O . SER A 1 99 ? 2.807 -0.516 -28.555 1.00 84.06 99 SER A O 1
ATOM 804 N N . VAL A 1 100 ? 1.609 0.718 -27.111 1.00 89.56 100 VAL A N 1
ATOM 805 C CA . VAL A 1 100 ? 1.095 1.670 -28.111 1.00 89.56 100 VAL A CA 1
ATOM 806 C C . VAL A 1 100 ? 2.085 2.803 -28.375 1.00 89.56 100 VAL A C 1
ATOM 808 O O . VAL A 1 100 ? 2.269 3.194 -29.526 1.00 89.56 100 VAL A O 1
ATOM 811 N N . PHE A 1 101 ? 2.715 3.339 -27.330 1.00 85.19 101 PHE A N 1
ATOM 812 C CA . PHE A 1 101 ? 3.556 4.535 -27.427 1.00 85.19 101 PHE A CA 1
ATOM 813 C C . PHE A 1 101 ? 5.059 4.240 -27.411 1.00 85.19 101 PHE A C 1
ATOM 815 O O . PHE A 1 101 ? 5.845 5.100 -27.806 1.00 85.19 101 PHE A O 1
ATOM 822 N N . GLY A 1 102 ? 5.473 3.037 -27.006 1.00 74.44 102 GLY A N 1
ATOM 823 C CA . GLY A 1 102 ? 6.883 2.703 -26.839 1.00 74.44 102 GLY A CA 1
ATOM 824 C C . GLY A 1 102 ? 7.534 3.423 -25.651 1.00 74.44 102 GLY A C 1
ATOM 825 O O . GLY A 1 102 ? 6.924 4.225 -24.944 1.00 74.44 102 GLY A O 1
ATOM 826 N N . LEU A 1 103 ? 8.808 3.112 -25.405 1.00 74.75 103 LEU A N 1
ATOM 827 C CA . LEU A 1 103 ? 9.585 3.737 -24.332 1.00 74.75 103 LEU A CA 1
ATOM 828 C C . LEU A 1 103 ? 9.990 5.174 -24.721 1.00 74.75 103 LEU A C 1
ATOM 830 O O . LEU A 1 103 ? 10.364 5.396 -25.872 1.00 74.75 103 LEU A O 1
ATOM 834 N N . PRO A 1 104 ? 9.998 6.143 -23.783 1.00 69.25 104 PRO A N 1
ATOM 835 C CA . PRO A 1 104 ? 10.412 7.515 -24.073 1.00 69.25 104 PRO A CA 1
ATOM 836 C C . PRO A 1 104 ? 11.848 7.591 -24.608 1.00 69.25 104 PRO A C 1
ATOM 838 O O . PRO A 1 104 ? 12.743 6.953 -24.050 1.00 69.25 104 PRO A O 1
ATOM 841 N N . ASP A 1 105 ? 12.100 8.469 -25.584 1.00 65.94 105 ASP A N 1
ATOM 842 C CA . ASP A 1 105 ? 13.418 8.683 -26.215 1.00 65.94 105 ASP A CA 1
ATOM 843 C C . ASP A 1 105 ? 14.569 8.922 -25.223 1.00 65.94 105 ASP A C 1
ATOM 845 O O . ASP A 1 105 ? 15.730 8.630 -25.511 1.00 65.94 105 ASP A O 1
ATOM 849 N N . ALA A 1 106 ? 14.268 9.449 -24.033 1.00 65.94 106 ALA A N 1
ATOM 850 C CA . ALA A 1 106 ? 15.240 9.647 -22.960 1.00 65.94 106 ALA A CA 1
ATOM 851 C C . ALA A 1 106 ? 15.841 8.327 -22.431 1.00 65.94 106 ALA A C 1
ATOM 853 O O . ALA A 1 106 ? 16.997 8.307 -22.007 1.00 65.94 106 ALA A O 1
ATOM 854 N N . VAL A 1 107 ? 15.084 7.225 -22.477 1.00 61.88 107 VAL A N 1
ATOM 855 C CA . VAL A 1 107 ? 15.547 5.878 -22.108 1.00 61.88 107 VAL A CA 1
ATOM 856 C C . VAL A 1 107 ? 16.385 5.285 -23.243 1.00 61.88 107 VAL A C 1
ATOM 858 O O . VAL A 1 107 ? 17.455 4.731 -22.996 1.00 61.88 107 VAL A O 1
ATOM 861 N N . THR A 1 108 ? 15.949 5.477 -24.489 1.00 60.53 108 THR A N 1
ATOM 862 C CA . THR A 1 108 ? 16.607 4.978 -25.707 1.00 60.53 108 THR A CA 1
ATOM 863 C C . THR A 1 108 ? 17.954 5.663 -25.959 1.00 60.53 108 THR A C 1
ATOM 865 O O . THR A 1 108 ? 18.927 5.007 -26.323 1.00 60.53 108 THR A O 1
ATOM 868 N N . ARG A 1 109 ? 18.063 6.972 -25.688 1.00 57.72 109 ARG A N 1
ATOM 869 C CA . ARG A 1 109 ? 19.293 7.761 -25.890 1.00 57.72 109 ARG A CA 1
ATOM 870 C C . ARG A 1 109 ? 20.436 7.360 -24.954 1.00 57.72 109 ARG A C 1
ATOM 872 O O . ARG A 1 109 ? 21.591 7.433 -25.354 1.00 57.72 109 ARG A O 1
ATOM 879 N N . LYS A 1 110 ? 20.140 6.907 -23.730 1.00 54.53 110 LYS A N 1
ATOM 880 C CA . LYS A 1 110 ? 21.159 6.437 -22.770 1.00 54.53 110 LYS A CA 1
ATOM 881 C C . LYS A 1 110 ? 21.815 5.114 -23.201 1.00 54.53 110 LYS A C 1
ATOM 883 O O . LYS A 1 110 ? 22.900 4.800 -22.724 1.00 54.53 110 LYS A O 1
ATOM 888 N N . ALA A 1 111 ? 21.167 4.353 -24.085 1.00 57.44 111 ALA A N 1
ATOM 889 C CA . ALA A 1 111 ? 21.681 3.097 -24.630 1.00 57.44 111 ALA A CA 1
ATOM 890 C C . ALA A 1 111 ? 22.521 3.277 -25.910 1.00 57.44 111 ALA A C 1
ATOM 892 O O . ALA A 1 111 ? 23.145 2.317 -26.359 1.00 57.44 111 ALA A O 1
ATOM 893 N N . ALA A 1 112 ? 22.553 4.477 -26.502 1.00 57.94 112 ALA A N 1
ATOM 894 C CA . ALA A 1 112 ? 23.427 4.758 -27.635 1.00 57.94 112 ALA A CA 1
ATOM 895 C C . ALA A 1 112 ? 24.888 4.824 -27.147 1.00 57.94 112 ALA A C 1
ATOM 897 O O . ALA A 1 112 ? 25.160 5.542 -26.179 1.00 57.94 112 ALA A O 1
ATOM 898 N N . PRO A 1 113 ? 25.838 4.108 -27.780 1.00 57.69 113 PRO A N 1
ATOM 899 C CA . PRO A 1 113 ? 27.248 4.273 -27.461 1.00 57.69 113 PRO A CA 1
ATOM 900 C C . PRO A 1 113 ? 27.625 5.731 -27.723 1.00 57.69 113 PRO A C 1
ATOM 902 O O . PRO A 1 113 ? 27.265 6.284 -28.764 1.00 57.69 113 PRO A O 1
ATOM 905 N N . VAL A 1 114 ? 28.332 6.355 -26.782 1.00 65.00 114 VAL A N 1
ATOM 906 C CA . VAL A 1 114 ? 29.001 7.630 -27.054 1.00 65.00 114 VAL A CA 1
ATOM 907 C C . VAL A 1 114 ? 30.045 7.327 -28.129 1.00 65.00 114 VAL A C 1
ATOM 909 O O . VAL A 1 114 ? 30.979 6.572 -27.861 1.00 65.00 114 VAL A O 1
ATOM 912 N N . ALA A 1 115 ? 29.794 7.803 -29.350 1.00 58.88 115 ALA A N 1
ATOM 913 C CA . ALA A 1 115 ? 30.700 7.667 -30.487 1.00 58.88 115 ALA A CA 1
ATOM 914 C C . ALA A 1 115 ? 31.997 8.455 -30.268 1.00 58.88 115 ALA A C 1
ATOM 916 O O . ALA A 1 115 ? 31.931 9.520 -29.608 1.00 58.88 115 ALA A O 1
#

Sequence (115 aa):
MRGATSGLLGVMVSTTGVAVNFLYNLGFEAWERRRTETMHTLGRRVEHASGFQVALVTFLIPLIAWWLDVSLWQAFLYDAVLIVFLPIFTFTYNWAFDSVFGLPDAVTRKAAPVA

Radius of gyration: 18.97 Å; chains: 1; bounding box: 55×24×44 Å

pLDDT: mean 83.94, std 12.95, range [50.66, 97.06]

Secondary structure (DSSP, 8-state):
-HHHHHHHHHHHHHHHHHHHHHHHHHHHHHHHTT------HHHHHHHHHHHHHHHHHHHHHHHHHHHHT--HHHHHHHHHIIIIIHHHHHHHHHHHHHHHH-S-HHHHHTTS---